Protein AF-C6Q314-F1 (afdb_monomer_lite)

Sequence (162 aa):
MQYMKLKMVIKFLKGYRPTESNVVYSISPSGKNMIVYDDKVQGIILMDINGNKQDISNMQYTASDGTVITKNAQLSAQPNYVWCSSPRFIDENNVAYISQLPWLGKTTKYVWIETIANKNQMLVQNVPESEDIKFDKLTDKGLTVISGGKTLFLTSDGNVSE

Secondary structure (DSSP, 8-state):
-HHHHHHHHHHHHHH----S---EEEE-TTSSEEEEEETTTTEEEEEETT--EEE----EEE-TTS-EEEHHHHHHH-TT--SSEEEEESSSSEEEEEE-TT-TT---BEEEEEETTTTEEEEPSSSPPBS--EEEEEETTEEEEEETTEEEEE-TTS-EE-

Foldseek 3Di:
DVVLLVVVVVVVCVVDVPPDDDWQKEAAPVNQKMWTADPQLRWIWIAGSVGDIDTLADQWDQDPVRDIDGSVNLCVVPVPAPQWDRWYDQHNFKIKTKGPPPDPPDLKIFIKMAGRPPRDIDTQPPADIANDWDWDDQDPQTTWIQGPNDTWHAHNVRDIDD

Structure (mmCIF, N/CA/C/O backbone):
data_AF-C6Q314-F1
#
_entry.id   AF-C6Q314-F1
#
loop_
_atom_site.group_PDB
_atom_site.id
_atom_site.type_symbol
_atom_site.label_atom_id
_atom_site.label_alt_id
_atom_site.label_comp_id
_atom_site.label_asym_id
_atom_site.label_entity_id
_atom_site.label_seq_id
_atom_site.pdbx_PDB_ins_code
_atom_site.Cartn_x
_atom_site.Cartn_y
_atom_site.Cartn_z
_atom_site.occupancy
_atom_site.B_iso_or_equiv
_atom_site.auth_seq_id
_atom_site.auth_comp_id
_atom_site.auth_asym_id
_atom_site.auth_atom_id
_atom_site.pdbx_PDB_model_num
ATOM 1 N N . MET A 1 1 ? -12.463 -5.916 23.583 1.00 47.75 1 MET A N 1
ATOM 2 C CA . MET A 1 1 ? -11.680 -5.705 22.339 1.00 47.75 1 MET A CA 1
ATOM 3 C C . MET A 1 1 ? -10.178 -5.976 22.486 1.00 47.75 1 MET A C 1
ATOM 5 O O . MET A 1 1 ? -9.641 -6.695 21.655 1.00 47.75 1 MET A O 1
ATOM 9 N N . GLN A 1 2 ? -9.492 -5.492 23.531 1.00 39.41 2 GLN A N 1
ATOM 10 C CA . GLN A 1 2 ? -8.038 -5.695 23.722 1.00 39.41 2 GLN A CA 1
ATOM 11 C C . GLN A 1 2 ? -7.603 -7.177 23.803 1.00 39.41 2 GLN A C 1
ATOM 13 O O . GLN A 1 2 ? -6.572 -7.559 23.258 1.00 39.41 2 GLN A O 1
ATOM 18 N N . TYR A 1 3 ? -8.439 -8.036 24.396 1.00 36.59 3 TYR A N 1
ATOM 19 C CA . TYR A 1 3 ? -8.176 -9.474 24.544 1.00 36.59 3 TYR A CA 1
ATOM 20 C C . TYR A 1 3 ? -8.149 -10.256 23.212 1.00 36.59 3 TYR A C 1
ATOM 22 O O . TYR A 1 3 ? -7.360 -11.187 23.059 1.00 36.59 3 TYR A O 1
ATOM 30 N N . MET A 1 4 ? -8.968 -9.870 22.222 1.00 47.16 4 MET A N 1
ATOM 31 C CA . MET A 1 4 ? -8.971 -10.525 20.903 1.00 47.16 4 MET A CA 1
ATOM 32 C C . MET A 1 4 ? -7.752 -10.132 20.060 1.00 47.16 4 MET A C 1
ATOM 34 O O . MET A 1 4 ? -7.143 -11.011 19.453 1.00 47.16 4 MET A O 1
ATOM 38 N N . LYS A 1 5 ? -7.333 -8.854 20.104 1.00 50.41 5 LYS A N 1
ATOM 39 C CA . LYS A 1 5 ? -6.087 -8.382 19.465 1.00 50.41 5 LYS A CA 1
ATOM 40 C C . LYS A 1 5 ? -4.875 -9.178 19.964 1.00 50.41 5 LYS A C 1
ATOM 42 O O . LYS A 1 5 ? -4.078 -9.658 19.165 1.00 50.41 5 LYS A O 1
ATOM 47 N N . LEU A 1 6 ? -4.786 -9.400 21.279 1.00 44.31 6 LEU A N 1
ATOM 48 C CA . LEU A 1 6 ? -3.685 -10.145 21.892 1.00 44.31 6 LEU A CA 1
ATOM 49 C C . LEU A 1 6 ? -3.694 -11.640 21.517 1.00 44.31 6 LEU A C 1
ATOM 51 O O . LEU A 1 6 ? -2.649 -12.191 21.185 1.00 44.31 6 LEU A O 1
ATOM 55 N N . LYS A 1 7 ? -4.862 -12.305 21.502 1.00 54.03 7 LYS A N 1
ATOM 56 C CA . LYS A 1 7 ? -4.966 -13.716 21.073 1.00 54.03 7 LYS A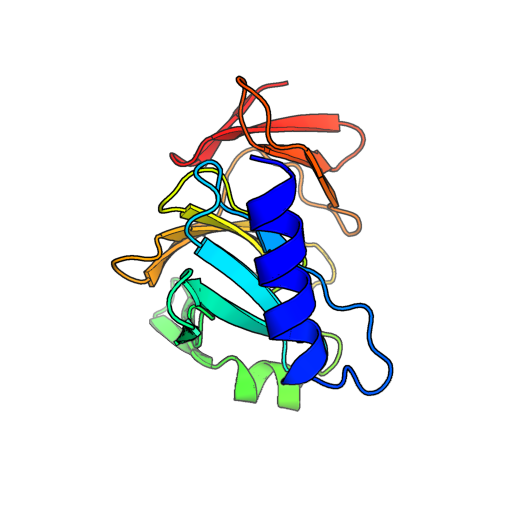 CA 1
ATOM 57 C C . LYS A 1 7 ? -4.587 -13.925 19.605 1.00 54.03 7 LYS A C 1
ATOM 59 O O . LYS A 1 7 ? -3.951 -14.932 19.301 1.00 54.03 7 LYS A O 1
ATOM 64 N N . MET A 1 8 ? -4.954 -12.998 18.721 1.00 55.44 8 MET A N 1
ATOM 65 C CA . MET A 1 8 ? -4.605 -13.053 17.298 1.00 55.44 8 MET A CA 1
ATOM 66 C C . MET A 1 8 ? -3.088 -12.954 17.096 1.00 55.44 8 MET A C 1
ATOM 68 O O . MET A 1 8 ? -2.498 -13.835 16.472 1.00 55.44 8 MET A O 1
ATOM 72 N N . VAL A 1 9 ? -2.448 -11.957 17.717 1.00 55.22 9 VAL A N 1
ATOM 73 C CA . VAL A 1 9 ? -0.986 -11.779 17.677 1.00 55.22 9 VAL A CA 1
ATOM 74 C C . VAL A 1 9 ? -0.263 -12.992 18.278 1.00 55.22 9 VAL A C 1
ATOM 76 O O . VAL A 1 9 ? 0.698 -13.486 17.698 1.00 55.22 9 VAL A O 1
ATOM 79 N N . ILE A 1 10 ? -0.754 -13.553 19.390 1.00 56.56 10 ILE A N 1
ATOM 80 C CA . ILE A 1 10 ? -0.161 -14.751 20.012 1.00 56.56 10 ILE A CA 1
ATOM 81 C C . ILE A 1 10 ? -0.333 -16.005 19.136 1.00 56.56 10 ILE A C 1
ATOM 83 O O . ILE A 1 10 ? 0.599 -16.802 19.034 1.00 56.56 10 ILE A O 1
ATOM 87 N N . LYS A 1 11 ? -1.495 -16.213 18.497 1.00 55.97 11 LYS A N 1
ATOM 88 C CA . LYS A 1 11 ? -1.709 -17.338 17.562 1.00 55.97 11 LYS A CA 1
ATOM 89 C C . LYS A 1 11 ? -0.782 -17.213 16.345 1.00 55.97 11 LYS A C 1
ATOM 91 O O . LYS A 1 11 ? -0.251 -18.222 15.888 1.00 55.97 11 LYS A O 1
ATOM 96 N N . PHE A 1 12 ? -0.537 -15.986 15.886 1.00 57.16 12 PHE A N 1
ATOM 97 C CA . PHE A 1 12 ? 0.380 -15.671 14.794 1.00 57.16 12 PHE A CA 1
ATOM 98 C C . PHE A 1 12 ? 1.851 -15.941 15.157 1.00 57.16 12 PHE A C 1
ATOM 100 O O . PHE A 1 12 ? 2.508 -16.713 14.463 1.00 57.16 12 PHE A O 1
ATOM 107 N N . LEU A 1 13 ? 2.343 -15.424 16.289 1.00 54.12 13 LEU A N 1
ATOM 108 C CA . LEU A 1 13 ? 3.726 -15.643 16.753 1.00 54.12 13 LEU A CA 1
ATOM 109 C C . LEU A 1 13 ? 4.050 -17.121 17.043 1.00 54.12 13 LEU A C 1
ATOM 111 O O . LEU A 1 13 ? 5.209 -17.523 17.015 1.00 54.12 13 LEU A O 1
ATOM 115 N N . LYS A 1 14 ? 3.036 -17.954 17.316 1.00 55.19 14 LYS A N 1
ATOM 116 C CA . LYS A 1 14 ? 3.221 -19.401 17.521 1.00 55.19 14 LYS A CA 1
ATOM 117 C C . LYS A 1 14 ? 3.449 -20.183 16.222 1.00 55.19 14 LYS A C 1
ATOM 119 O O . LYS A 1 14 ? 4.088 -21.229 16.274 1.00 55.19 14 LYS A O 1
ATOM 124 N N . GLY A 1 15 ? 2.924 -19.710 15.087 1.00 46.31 15 GLY A N 1
ATOM 125 C CA . GLY A 1 15 ? 3.051 -20.374 13.779 1.00 46.31 15 GLY A CA 1
ATOM 126 C C . GLY A 1 15 ? 4.042 -19.703 12.825 1.00 46.31 15 GLY A C 1
ATOM 127 O O . GLY A 1 15 ? 4.549 -20.349 11.913 1.00 46.31 15 GLY A O 1
ATOM 128 N N . TYR A 1 16 ? 4.331 -18.423 13.043 1.00 42.78 16 TYR A N 1
ATOM 129 C CA . TYR A 1 16 ? 5.310 -17.643 12.304 1.00 42.78 16 TYR A CA 1
ATOM 130 C C . TYR A 1 16 ? 6.460 -17.340 13.259 1.00 42.78 16 TYR A C 1
ATOM 132 O O . TYR A 1 16 ? 6.310 -16.512 14.151 1.00 42.78 16 TYR A O 1
ATOM 140 N N . ARG A 1 17 ? 7.587 -18.048 13.123 1.00 42.38 17 ARG A N 1
ATOM 141 C CA . ARG A 1 17 ? 8.842 -17.644 13.767 1.00 42.38 17 ARG A CA 1
ATOM 142 C C . ARG A 1 17 ? 9.434 -16.559 12.873 1.00 42.38 17 ARG A C 1
ATOM 144 O O . ARG A 1 17 ? 9.931 -16.922 11.808 1.00 42.38 17 ARG A O 1
ATOM 151 N N . PRO A 1 18 ? 9.368 -15.265 13.228 1.00 42.56 18 PRO A N 1
ATOM 152 C CA . PRO A 1 18 ? 10.043 -14.252 12.441 1.00 42.56 18 PRO A CA 1
ATOM 153 C C . PRO A 1 18 ? 11.533 -14.521 12.615 1.00 42.56 18 PRO A C 1
ATOM 155 O O . PRO A 1 18 ? 12.102 -14.285 13.679 1.00 42.56 18 PRO A O 1
ATOM 158 N N . THR A 1 19 ? 12.159 -15.105 11.602 1.00 39.09 19 THR A N 1
ATOM 159 C CA . THR A 1 19 ? 13.614 -15.148 11.518 1.00 39.09 19 THR A CA 1
ATOM 160 C C . THR A 1 19 ? 14.064 -13.728 11.193 1.00 39.09 19 THR A C 1
ATOM 162 O O . THR A 1 19 ? 14.133 -13.350 10.025 1.00 39.09 19 THR A O 1
ATOM 165 N N . GLU A 1 20 ? 14.265 -12.942 12.248 1.00 39.31 20 GLU A N 1
ATOM 166 C CA . GLU A 1 20 ? 15.023 -11.688 12.255 1.00 39.31 20 GLU A CA 1
ATOM 167 C C . GLU A 1 20 ? 14.585 -10.604 11.251 1.00 39.31 20 GLU A C 1
ATOM 169 O O . GLU A 1 20 ? 15.428 -9.973 10.618 1.00 39.31 20 GLU A O 1
ATOM 174 N N . SER A 1 21 ? 13.282 -10.332 11.104 1.00 45.28 21 SER A N 1
ATOM 175 C CA . SER A 1 21 ? 12.837 -9.108 10.417 1.00 45.28 21 SER A CA 1
ATOM 176 C C . SER A 1 21 ? 11.720 -8.370 11.154 1.00 45.28 21 SER A C 1
ATOM 178 O O . SER A 1 21 ? 10.929 -8.953 11.903 1.00 45.28 21 SER A O 1
ATOM 180 N N . ASN A 1 22 ? 11.702 -7.047 10.968 1.00 55.56 22 ASN A N 1
ATOM 181 C CA . ASN A 1 22 ? 10.689 -6.126 11.471 1.00 55.56 22 ASN A CA 1
ATOM 182 C C . ASN A 1 22 ? 9.355 -6.412 10.767 1.00 55.56 22 ASN A C 1
ATOM 184 O O . ASN A 1 22 ? 9.017 -5.760 9.782 1.00 55.56 22 ASN A O 1
ATOM 188 N N . VAL A 1 23 ? 8.597 -7.401 11.249 1.00 60.78 23 VAL A N 1
ATOM 189 C CA . VAL A 1 23 ? 7.277 -7.721 10.690 1.00 60.78 23 VAL A CA 1
ATOM 190 C C . VAL A 1 23 ? 6.359 -6.512 10.859 1.00 60.78 23 VAL A C 1
ATOM 192 O O . VAL A 1 23 ? 5.908 -6.197 11.963 1.00 60.78 23 VAL A O 1
ATOM 195 N N . VAL A 1 24 ? 6.065 -5.836 9.749 1.00 78.19 24 VAL A N 1
ATOM 196 C CA . VAL A 1 24 ? 5.074 -4.762 9.712 1.00 78.19 24 VAL A CA 1
ATOM 197 C C . VAL A 1 24 ? 3.697 -5.406 9.600 1.00 78.19 24 VAL A C 1
ATOM 199 O O . VAL A 1 24 ? 3.428 -6.178 8.683 1.00 78.19 24 VAL A O 1
ATOM 202 N N . TYR A 1 25 ? 2.807 -5.095 10.538 1.00 85.94 25 TYR A N 1
ATOM 203 C CA . TYR A 1 25 ? 1.429 -5.577 10.512 1.00 85.94 25 TYR A CA 1
ATOM 204 C C . TYR A 1 25 ? 0.438 -4.425 10.649 1.00 85.94 25 TYR A C 1
ATOM 206 O O . TYR A 1 25 ? 0.778 -3.345 11.139 1.00 85.94 25 TYR A O 1
ATOM 214 N N . SER A 1 26 ? -0.795 -4.658 10.213 1.00 91.44 26 SER A N 1
ATOM 215 C CA . SER A 1 26 ? -1.924 -3.742 10.381 1.00 91.44 26 SER A CA 1
ATOM 216 C C . SER A 1 26 ? -3.176 -4.550 10.702 1.00 91.44 26 SER A C 1
ATOM 218 O O . SER A 1 26 ? -3.361 -5.632 10.159 1.00 91.44 26 SER A O 1
ATOM 220 N N . ILE A 1 27 ? -4.024 -4.059 11.603 1.00 91.88 27 ILE A N 1
ATOM 221 C CA . ILE A 1 27 ? -5.279 -4.718 11.979 1.00 91.88 27 ILE A CA 1
ATOM 222 C C . ILE A 1 27 ? -6.424 -3.864 11.441 1.00 91.88 27 ILE A C 1
ATOM 224 O O . ILE A 1 27 ? -6.426 -2.653 11.657 1.00 91.88 27 ILE A O 1
ATOM 228 N N . SER A 1 28 ? -7.378 -4.499 10.762 1.00 95.62 28 SER A N 1
ATOM 229 C CA . SER A 1 28 ? -8.601 -3.852 10.263 1.00 95.62 28 SER A CA 1
ATOM 230 C C . SER A 1 28 ? -9.364 -3.145 11.393 1.00 95.62 28 SER A C 1
ATOM 232 O O . SER A 1 28 ? -9.263 -3.577 12.549 1.00 95.62 28 SER A O 1
ATOM 234 N N . PRO A 1 29 ? -10.151 -2.095 11.104 1.00 94.56 29 PRO A N 1
ATOM 235 C CA . PRO A 1 29 ? -10.903 -1.367 12.132 1.00 94.56 29 PRO A CA 1
ATOM 236 C C . PRO A 1 29 ? -11.759 -2.274 13.037 1.00 94.56 29 PRO A C 1
ATOM 238 O O . PRO A 1 29 ? -11.750 -2.130 14.261 1.00 94.56 29 PRO A O 1
ATOM 241 N N . SER A 1 30 ? -12.423 -3.274 12.457 1.00 94.31 30 SER A N 1
ATOM 242 C CA . SER A 1 30 ? -13.253 -4.263 13.151 1.00 94.31 30 SER A CA 1
ATOM 243 C C . SER A 1 30 ? -12.449 -5.299 13.938 1.00 94.31 30 SER A C 1
ATOM 245 O O . SER A 1 30 ? -12.997 -6.019 14.776 1.00 94.31 30 SER A O 1
ATOM 247 N N . GLY A 1 31 ? -11.147 -5.406 13.670 1.00 90.62 31 GLY A N 1
ATOM 248 C CA . GLY A 1 31 ? -10.273 -6.429 14.227 1.00 90.62 31 GLY A CA 1
ATOM 249 C C . GLY A 1 31 ? -10.513 -7.829 13.667 1.00 90.62 31 GLY A C 1
ATOM 250 O O . GLY A 1 31 ? -10.035 -8.792 14.267 1.00 90.62 31 GLY A O 1
ATOM 251 N N . LYS A 1 32 ? -11.259 -7.967 12.562 1.00 92.75 32 LYS A N 1
ATOM 252 C CA . LYS A 1 32 ? -11.553 -9.271 11.943 1.00 92.75 32 LYS A CA 1
ATOM 253 C C . LYS A 1 32 ? -10.452 -9.760 11.009 1.00 92.75 32 LYS A C 1
ATOM 255 O O . LYS A 1 32 ? -10.273 -10.964 10.858 1.00 92.75 32 LYS A O 1
ATOM 260 N N . ASN A 1 33 ? -9.719 -8.823 10.424 1.00 94.56 33 ASN A N 1
ATOM 261 C CA . ASN A 1 33 ? -8.624 -9.082 9.507 1.00 94.56 33 ASN A CA 1
ATOM 262 C C . ASN A 1 33 ? -7.321 -8.435 9.984 1.00 94.56 33 ASN A C 1
ATOM 264 O O . ASN A 1 33 ? -7.331 -7.380 10.630 1.00 94.56 33 ASN A O 1
ATOM 268 N N . MET A 1 34 ? -6.206 -9.049 9.608 1.00 94.31 34 MET A N 1
ATOM 269 C CA . MET A 1 34 ? -4.850 -8.560 9.813 1.00 94.31 34 MET A CA 1
ATOM 270 C C . MET A 1 34 ? -4.064 -8.659 8.509 1.00 94.31 34 MET A C 1
ATOM 272 O O . MET A 1 34 ? -4.169 -9.645 7.786 1.00 94.31 34 MET A O 1
ATOM 276 N N . ILE A 1 35 ? -3.247 -7.648 8.246 1.00 94.19 35 ILE A N 1
ATOM 277 C CA . ILE A 1 35 ? -2.224 -7.660 7.210 1.00 94.19 35 ILE A CA 1
ATOM 278 C C . ILE A 1 35 ? -0.894 -7.998 7.857 1.00 94.19 35 ILE A C 1
ATOM 280 O O . ILE A 1 35 ? -0.546 -7.438 8.899 1.00 94.19 35 ILE A O 1
ATOM 284 N N . VAL A 1 36 ? -0.146 -8.869 7.196 1.00 91.62 36 VAL A N 1
ATOM 285 C CA . VAL A 1 36 ? 1.238 -9.199 7.507 1.00 91.62 36 VAL A CA 1
ATOM 286 C C . VAL A 1 36 ? 2.076 -8.875 6.283 1.00 91.62 36 VAL A C 1
ATOM 288 O O . VAL A 1 36 ? 1.783 -9.355 5.188 1.00 91.62 36 VAL A O 1
ATOM 291 N N . TYR A 1 37 ? 3.108 -8.065 6.481 1.00 91.94 37 TYR A N 1
ATOM 292 C CA . TYR A 1 37 ? 4.069 -7.711 5.450 1.00 91.94 37 TYR A CA 1
ATOM 293 C C . TYR A 1 37 ? 5.367 -8.499 5.627 1.00 91.94 37 TYR A C 1
ATOM 295 O O . TYR A 1 37 ? 5.942 -8.512 6.719 1.00 91.94 37 TYR A O 1
ATOM 303 N N . ASP A 1 38 ? 5.818 -9.126 4.545 1.00 88.62 38 ASP A N 1
ATOM 304 C CA . ASP A 1 38 ? 7.151 -9.717 4.430 1.00 88.62 38 ASP A CA 1
ATOM 305 C C . ASP A 1 38 ? 8.024 -8.780 3.592 1.00 88.62 38 ASP A C 1
ATOM 307 O O . ASP A 1 38 ? 7.784 -8.585 2.397 1.00 88.62 38 ASP A O 1
ATOM 311 N N . ASP A 1 39 ? 9.022 -8.181 4.236 1.00 88.38 39 ASP A N 1
ATOM 312 C CA . ASP A 1 39 ? 9.934 -7.213 3.641 1.00 88.38 39 ASP A CA 1
ATOM 313 C C . ASP A 1 39 ? 10.914 -7.838 2.646 1.00 88.38 39 ASP A C 1
ATOM 315 O O . ASP A 1 39 ? 11.295 -7.177 1.680 1.00 88.38 39 ASP A O 1
ATOM 319 N N . LYS A 1 40 ? 11.267 -9.117 2.818 1.00 86.56 40 LYS A N 1
ATOM 320 C CA . LYS A 1 40 ? 12.218 -9.815 1.940 1.00 86.56 40 LYS A CA 1
ATOM 321 C C . LYS A 1 40 ? 11.650 -10.031 0.547 1.00 86.56 40 LYS A C 1
ATOM 323 O O . LYS A 1 40 ? 12.374 -9.925 -0.438 1.00 86.56 40 LYS A O 1
ATOM 328 N N . VAL A 1 41 ? 10.360 -10.350 0.465 1.00 90.31 41 VAL A N 1
ATOM 329 C CA . VAL A 1 41 ? 9.669 -10.615 -0.810 1.00 90.31 41 VAL A CA 1
ATOM 330 C C . VAL A 1 41 ? 8.702 -9.504 -1.210 1.00 90.31 41 VAL A C 1
ATOM 332 O O . VAL A 1 41 ? 8.017 -9.629 -2.230 1.00 90.31 41 VAL A O 1
ATOM 335 N N . GLN A 1 42 ? 8.622 -8.444 -0.399 1.00 94.44 42 GLN A N 1
ATOM 336 C CA . GLN A 1 42 ? 7.654 -7.353 -0.516 1.00 94.44 42 GLN A CA 1
ATOM 337 C C . GLN A 1 42 ? 6.255 -7.916 -0.792 1.00 94.44 42 GLN A C 1
ATOM 339 O O . GLN A 1 42 ? 5.684 -7.765 -1.876 1.00 94.44 42 GLN A O 1
ATOM 344 N N . GLY A 1 43 ? 5.781 -8.730 0.151 1.00 94.12 43 GLY A N 1
ATOM 345 C CA . GLY A 1 43 ? 4.524 -9.468 0.062 1.00 94.12 43 GLY A CA 1
ATOM 346 C C . GLY A 1 43 ? 3.532 -9.014 1.123 1.00 94.12 43 GLY A C 1
ATOM 347 O O . GLY A 1 43 ? 3.924 -8.722 2.251 1.00 94.12 43 GLY A O 1
ATOM 348 N N . ILE A 1 44 ? 2.250 -8.976 0.763 1.00 94.94 44 ILE A N 1
ATOM 349 C CA . ILE A 1 44 ? 1.148 -8.577 1.638 1.00 94.94 44 ILE A CA 1
ATOM 350 C C . ILE A 1 44 ? 0.194 -9.763 1.792 1.00 94.94 44 ILE A C 1
ATOM 352 O O . ILE A 1 44 ? -0.505 -10.150 0.856 1.00 94.94 44 ILE A O 1
ATOM 356 N N . ILE A 1 45 ? 0.148 -10.335 2.993 1.00 94.88 45 ILE A N 1
ATOM 357 C CA . ILE A 1 45 ? -0.760 -11.434 3.324 1.00 94.88 45 ILE A CA 1
ATOM 358 C C . ILE A 1 45 ? -1.891 -10.911 4.201 1.00 94.88 45 ILE A C 1
ATOM 360 O O . ILE A 1 45 ? -1.654 -10.396 5.295 1.00 94.88 45 ILE A O 1
ATOM 364 N N . LEU A 1 46 ? -3.124 -11.094 3.738 1.00 95.31 46 LEU A N 1
ATOM 365 C CA . LEU A 1 46 ? -4.337 -10.902 4.517 1.00 95.31 46 LEU A CA 1
ATOM 366 C C . LEU A 1 46 ? -4.656 -12.182 5.291 1.00 95.31 46 LEU A C 1
ATOM 368 O O . LEU A 1 46 ? -4.595 -13.286 4.745 1.00 95.31 46 LEU A O 1
ATOM 372 N N . MET A 1 47 ? -5.024 -12.034 6.557 1.00 93.19 47 MET A N 1
ATOM 373 C CA . MET A 1 47 ? -5.441 -13.129 7.421 1.00 93.19 47 MET A CA 1
ATOM 374 C C . MET A 1 47 ? -6.705 -12.767 8.193 1.00 93.19 47 MET A C 1
ATOM 376 O O . MET A 1 47 ? -6.789 -11.667 8.737 1.00 93.19 47 MET A O 1
ATOM 380 N N . ASP A 1 48 ? -7.646 -13.703 8.301 1.00 91.62 48 ASP A N 1
ATOM 381 C CA . ASP A 1 48 ? -8.853 -13.541 9.118 1.00 91.62 48 ASP A CA 1
ATOM 382 C C . ASP A 1 48 ? -8.713 -14.154 10.531 1.00 91.62 48 ASP A C 1
ATOM 384 O O . ASP A 1 48 ? -7.740 -14.841 10.862 1.00 91.62 48 ASP A O 1
ATOM 388 N N . ILE A 1 49 ? -9.723 -13.951 11.384 1.00 85.50 49 ILE A N 1
ATOM 389 C CA . ILE A 1 49 ? -9.777 -14.535 12.741 1.00 85.50 49 ILE A CA 1
ATOM 390 C C . ILE A 1 49 ? -9.757 -16.072 12.773 1.00 85.50 49 ILE A C 1
ATOM 392 O O . ILE A 1 49 ? -9.372 -16.665 13.788 1.00 85.50 49 ILE A O 1
ATOM 396 N N . ASN A 1 50 ? -10.168 -16.729 11.689 1.00 88.25 50 ASN A N 1
ATOM 397 C CA . ASN A 1 50 ? -10.190 -18.185 11.583 1.00 88.25 50 ASN A CA 1
ATOM 398 C C 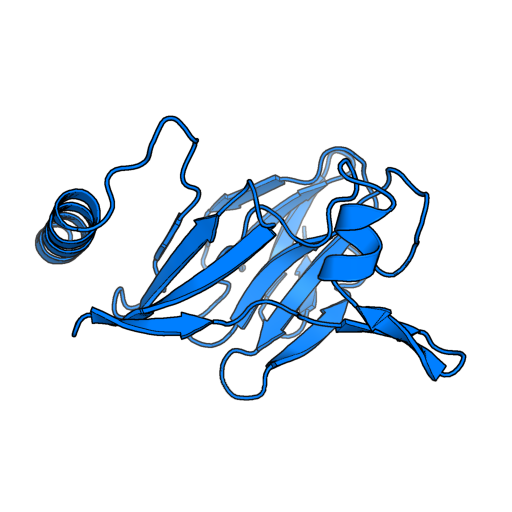. ASN A 1 50 ? -8.801 -18.732 11.215 1.00 88.25 50 ASN A C 1
ATOM 400 O O . ASN A 1 50 ? -8.493 -19.889 11.508 1.00 88.25 50 ASN A O 1
ATOM 404 N N . GLY A 1 51 ? -7.918 -17.874 10.700 1.00 82.19 51 GLY A N 1
ATOM 405 C CA . GLY A 1 51 ? -6.585 -18.216 10.220 1.00 82.19 51 GLY A CA 1
ATOM 406 C C . GLY A 1 51 ? -6.541 -18.506 8.721 1.00 82.19 51 GLY A C 1
ATOM 407 O O . GLY A 1 51 ? -5.516 -19.000 8.248 1.00 82.19 51 GLY A O 1
ATOM 408 N N . ASN A 1 52 ? -7.613 -18.204 7.982 1.00 90.69 52 ASN A N 1
ATOM 409 C CA . ASN A 1 52 ? -7.592 -18.224 6.524 1.00 90.69 52 ASN A CA 1
ATOM 410 C C . ASN A 1 52 ? -6.614 -17.159 6.033 1.00 90.69 52 ASN A C 1
ATOM 412 O O . ASN A 1 52 ? -6.528 -16.081 6.621 1.00 90.69 52 ASN A O 1
ATOM 416 N N . LYS A 1 53 ? -5.868 -17.472 4.972 1.00 91.81 53 LYS A N 1
ATOM 417 C CA . LYS A 1 53 ? -4.841 -16.595 4.404 1.00 91.81 53 LYS A CA 1
ATOM 418 C C . LYS A 1 53 ? -5.151 -16.308 2.945 1.00 91.81 53 LYS A C 1
ATOM 420 O O . LYS A 1 53 ? -5.527 -17.218 2.210 1.00 91.81 53 LYS A O 1
ATOM 425 N N . GLN A 1 54 ? -4.911 -15.075 2.527 1.00 94.69 54 GLN A N 1
ATOM 426 C CA . GLN A 1 54 ? -5.011 -14.639 1.143 1.00 94.69 54 GLN A CA 1
ATOM 427 C C . GLN A 1 54 ? -3.807 -13.757 0.812 1.00 94.69 54 GLN A C 1
ATOM 429 O O . GLN A 1 54 ? -3.504 -12.819 1.545 1.00 94.69 54 GLN A O 1
ATOM 434 N N . ASP A 1 55 ? -3.130 -14.045 -0.298 1.00 94.19 55 ASP A N 1
ATOM 435 C CA . ASP A 1 55 ? -2.137 -13.127 -0.855 1.00 94.19 55 ASP A CA 1
ATOM 436 C C . ASP A 1 55 ? -2.856 -11.989 -1.593 1.00 94.19 55 ASP A C 1
ATOM 438 O O . ASP A 1 55 ? -3.572 -12.210 -2.585 1.00 94.19 55 ASP A O 1
ATOM 442 N N . ILE A 1 56 ? -2.678 -10.779 -1.067 1.00 95.75 56 ILE A N 1
ATOM 443 C CA . ILE A 1 56 ? -3.211 -9.521 -1.595 1.00 95.75 56 ILE A CA 1
ATOM 444 C C . ILE A 1 56 ? -2.068 -8.621 -2.078 1.00 95.75 56 ILE A C 1
ATOM 446 O O . ILE A 1 56 ? -2.139 -7.410 -1.984 1.00 95.75 56 ILE A O 1
ATOM 450 N N . SER A 1 57 ? -0.953 -9.202 -2.514 1.00 94.50 57 SER A N 1
ATOM 451 C CA . SER A 1 57 ? 0.108 -8.436 -3.155 1.00 94.50 57 SER A CA 1
ATOM 452 C C . SER A 1 57 ? -0.303 -8.073 -4.580 1.00 94.50 57 SER A C 1
ATOM 454 O O . SER A 1 57 ? -0.779 -8.930 -5.336 1.00 94.50 57 SER A O 1
ATOM 456 N N . ASN A 1 58 ? 0.018 -6.853 -5.009 1.00 95.38 58 ASN A N 1
ATOM 457 C CA . ASN A 1 58 ? 0.062 -6.543 -6.430 1.00 95.38 58 ASN A CA 1
ATOM 458 C C . ASN A 1 58 ? 1.200 -7.338 -7.105 1.00 95.38 58 ASN A C 1
ATOM 460 O O . ASN A 1 58 ? 2.372 -7.131 -6.792 1.00 95.38 58 ASN A O 1
ATOM 464 N N . MET A 1 59 ? 0.879 -8.248 -8.028 1.00 96.25 59 MET A N 1
ATOM 465 C CA . MET A 1 59 ? 1.874 -9.130 -8.663 1.00 96.25 59 MET A CA 1
ATOM 466 C C . MET A 1 59 ? 2.443 -8.574 -9.973 1.00 96.25 59 MET A C 1
ATOM 468 O O . MET A 1 59 ? 3.518 -9.004 -10.404 1.00 96.25 59 MET A O 1
ATOM 472 N N . GLN A 1 60 ? 1.754 -7.618 -10.598 1.00 96.50 60 GLN A N 1
ATOM 473 C CA . GLN A 1 60 ? 2.188 -6.994 -11.844 1.00 96.50 60 GLN A CA 1
ATOM 474 C C . GLN A 1 60 ? 1.646 -5.573 -11.982 1.00 96.50 60 GLN A C 1
ATOM 476 O O . GLN A 1 60 ? 0.532 -5.270 -11.575 1.00 96.50 60 GLN A O 1
ATOM 481 N N . TYR A 1 61 ? 2.412 -4.715 -12.634 1.00 95.94 61 TYR A N 1
ATOM 482 C CA . TYR A 1 61 ? 1.977 -3.389 -13.038 1.00 95.94 61 TYR A CA 1
ATOM 483 C C . TYR A 1 61 ? 1.880 -3.341 -14.563 1.00 95.94 61 TYR A C 1
ATOM 485 O O . TYR A 1 61 ? 2.787 -3.805 -15.251 1.00 95.94 61 TYR A O 1
ATOM 493 N N . THR A 1 62 ? 0.778 -2.802 -15.083 1.00 94.75 62 THR A N 1
ATOM 494 C CA . THR A 1 62 ? 0.622 -2.533 -16.519 1.00 94.75 62 THR A CA 1
ATOM 495 C C . THR A 1 62 ? 0.768 -1.035 -16.723 1.00 94.75 62 THR A C 1
ATOM 497 O O . THR A 1 62 ? -0.050 -0.265 -16.221 1.00 94.75 62 THR A O 1
ATOM 500 N N . ALA A 1 63 ? 1.832 -0.627 -17.408 1.00 91.94 63 ALA A N 1
ATOM 501 C CA . ALA A 1 63 ? 2.074 0.766 -17.739 1.00 91.94 63 ALA A CA 1
ATOM 502 C C . ALA A 1 63 ? 1.040 1.283 -18.749 1.00 91.94 63 ALA A C 1
ATOM 504 O O . ALA A 1 63 ? 0.336 0.514 -19.405 1.00 91.94 63 ALA A O 1
ATOM 505 N N . SER A 1 64 ? 0.955 2.605 -18.890 1.00 90.38 64 SER A N 1
ATOM 506 C CA . SER A 1 64 ? 0.003 3.256 -19.798 1.00 90.38 64 SER A CA 1
ATOM 507 C C . SER A 1 64 ? 0.213 2.896 -21.273 1.00 90.38 64 SER A C 1
ATOM 509 O O . SER A 1 64 ? -0.731 2.976 -22.052 1.00 90.38 64 SER A O 1
ATOM 511 N N . ASP A 1 65 ? 1.421 2.475 -21.653 1.00 93.00 65 ASP A N 1
ATOM 512 C CA . ASP A 1 65 ? 1.758 1.982 -22.994 1.00 93.00 65 ASP A CA 1
ATOM 513 C C . ASP A 1 65 ? 1.446 0.485 -23.201 1.00 93.00 65 ASP A C 1
ATOM 515 O O . ASP A 1 65 ? 1.707 -0.062 -24.271 1.00 93.00 65 ASP A O 1
ATOM 519 N N . GLY A 1 66 ? 0.877 -0.185 -22.192 1.00 95.38 66 GLY A N 1
ATOM 520 C CA . GLY A 1 66 ? 0.553 -1.611 -22.214 1.00 95.38 66 GLY A CA 1
ATOM 521 C C . GLY A 1 66 ? 1.693 -2.531 -21.770 1.00 95.38 66 GLY A C 1
ATOM 522 O O . GLY A 1 66 ? 1.488 -3.743 -21.683 1.00 95.38 66 GLY A O 1
ATOM 523 N N . THR A 1 67 ? 2.875 -1.997 -21.448 1.00 95.44 67 THR A N 1
ATOM 524 C CA . THR A 1 67 ? 3.994 -2.798 -20.939 1.00 95.44 67 THR A CA 1
ATOM 525 C C . THR A 1 67 ? 3.633 -3.424 -19.595 1.00 95.44 67 THR A C 1
ATOM 527 O O . THR A 1 67 ? 3.296 -2.724 -18.640 1.00 95.44 67 THR A O 1
ATOM 530 N N . VAL A 1 68 ? 3.751 -4.750 -19.493 1.00 96.81 68 VAL A N 1
ATOM 531 C CA . VAL A 1 68 ? 3.529 -5.490 -18.245 1.00 96.81 68 VAL A CA 1
ATOM 532 C C . VAL A 1 68 ? 4.861 -5.740 -17.547 1.00 96.81 68 VAL A C 1
ATOM 534 O O . VAL A 1 68 ? 5.746 -6.405 -18.082 1.00 96.81 68 VAL A O 1
ATOM 537 N N . ILE A 1 69 ? 4.983 -5.247 -16.319 1.00 96.50 69 ILE A N 1
ATOM 538 C CA . ILE A 1 69 ? 6.133 -5.463 -15.441 1.00 96.50 69 ILE A CA 1
ATOM 539 C C . ILE A 1 69 ? 5.685 -6.366 -14.297 1.00 96.50 69 ILE A C 1
ATOM 541 O O . ILE A 1 69 ? 4.751 -6.035 -13.569 1.00 96.50 69 ILE A O 1
ATOM 545 N N . THR A 1 70 ? 6.347 -7.507 -14.114 1.00 97.62 70 THR A N 1
ATOM 546 C CA . THR A 1 70 ? 6.050 -8.401 -12.985 1.00 97.62 70 THR A CA 1
ATOM 547 C C . THR A 1 70 ? 6.895 -8.036 -11.769 1.00 97.62 70 THR A C 1
ATOM 549 O O . THR A 1 70 ? 8.071 -7.684 -11.906 1.00 97.62 70 THR A O 1
ATOM 552 N N . LYS A 1 71 ? 6.319 -8.182 -10.569 1.00 96.94 71 LYS A N 1
ATOM 553 C CA . LYS A 1 71 ? 7.014 -7.932 -9.298 1.00 96.94 71 LYS A CA 1
ATOM 554 C C . LYS A 1 71 ? 8.338 -8.686 -9.223 1.00 96.94 71 LYS A C 1
ATOM 556 O O . LYS A 1 71 ? 9.380 -8.103 -8.943 1.00 96.94 71 LYS A O 1
ATOM 561 N N . ASN A 1 72 ? 8.296 -9.987 -9.505 1.00 96.44 72 ASN A N 1
ATOM 562 C CA . ASN A 1 72 ? 9.460 -10.857 -9.360 1.00 96.44 72 ASN A CA 1
ATOM 563 C C . ASN A 1 72 ? 10.581 -10.475 -10.330 1.00 96.44 72 ASN A C 1
ATOM 565 O O . ASN A 1 72 ? 11.741 -10.466 -9.925 1.00 96.44 72 ASN A O 1
ATOM 569 N N . ALA A 1 73 ? 10.256 -10.127 -11.581 1.00 96.38 73 ALA A N 1
ATOM 570 C CA . ALA A 1 73 ? 11.263 -9.678 -12.539 1.00 96.38 73 ALA A CA 1
ATOM 571 C C . ALA A 1 73 ? 11.904 -8.357 -12.090 1.00 96.38 73 ALA A C 1
ATOM 573 O O . ALA A 1 73 ? 13.129 -8.245 -12.088 1.00 96.38 73 ALA A O 1
ATOM 574 N N . GLN A 1 74 ? 11.091 -7.395 -11.641 1.00 96.69 74 GLN A N 1
ATOM 575 C CA . GLN A 1 74 ? 11.581 -6.096 -11.183 1.00 96.69 74 GLN A CA 1
ATOM 576 C C . GLN A 1 74 ? 12.474 -6.219 -9.945 1.00 96.69 74 GLN A C 1
ATOM 578 O O . GLN A 1 74 ? 13.559 -5.649 -9.926 1.00 96.69 74 GLN A O 1
ATOM 583 N N . LEU A 1 75 ? 12.057 -6.987 -8.937 1.00 95.50 75 LEU A N 1
ATOM 584 C CA . LEU A 1 75 ? 12.845 -7.186 -7.717 1.00 95.50 75 LEU A CA 1
ATOM 585 C C . LEU A 1 75 ? 14.107 -8.025 -7.964 1.00 95.50 75 LEU A C 1
ATOM 587 O O . LEU A 1 75 ? 15.115 -7.811 -7.300 1.00 95.50 75 LEU A O 1
ATOM 591 N N . SER A 1 76 ? 14.089 -8.937 -8.941 1.00 95.69 76 SER A N 1
ATOM 592 C CA . SER A 1 76 ? 15.299 -9.674 -9.340 1.00 95.69 76 SER A CA 1
ATOM 593 C C . SER A 1 76 ? 16.314 -8.762 -10.034 1.00 95.69 76 SER A C 1
ATOM 595 O O . SER A 1 76 ? 17.511 -8.872 -9.787 1.00 95.69 76 SER A O 1
ATOM 597 N N . ALA A 1 77 ? 15.843 -7.854 -10.896 1.00 95.38 77 ALA A N 1
ATOM 598 C CA . ALA A 1 77 ? 16.698 -6.921 -11.625 1.00 95.38 77 ALA A CA 1
ATOM 599 C C . ALA A 1 77 ? 17.173 -5.738 -10.763 1.00 95.38 77 ALA A C 1
ATOM 601 O O . ALA A 1 77 ? 18.271 -5.225 -10.967 1.00 95.38 77 ALA A O 1
ATOM 602 N N . GLN A 1 78 ? 16.343 -5.287 -9.821 1.00 95.44 78 GLN A N 1
ATOM 603 C CA . GLN A 1 78 ? 16.589 -4.140 -8.949 1.00 95.44 78 GLN A CA 1
ATOM 604 C C . GLN A 1 78 ? 16.168 -4.484 -7.508 1.00 95.44 78 GLN A C 1
ATOM 606 O O . GLN A 1 78 ? 15.084 -4.091 -7.076 1.00 95.44 78 GLN A O 1
ATOM 611 N N . PRO A 1 79 ? 17.013 -5.186 -6.729 1.00 93.31 79 PRO A N 1
ATOM 612 C CA . PRO A 1 79 ? 16.655 -5.659 -5.383 1.00 93.31 79 PRO A CA 1
ATOM 613 C C . PRO A 1 79 ? 16.293 -4.555 -4.383 1.00 93.31 79 PRO A C 1
ATOM 615 O O . PRO A 1 79 ? 15.544 -4.791 -3.441 1.00 93.31 79 PRO A O 1
ATOM 618 N N . ASN A 1 80 ? 16.797 -3.337 -4.603 1.00 93.56 80 ASN A N 1
ATOM 619 C CA . ASN A 1 80 ? 16.499 -2.170 -3.769 1.00 93.56 80 ASN A CA 1
ATOM 620 C C . ASN A 1 80 ? 15.204 -1.446 -4.180 1.00 93.56 80 ASN A C 1
ATOM 622 O O . ASN A 1 80 ? 14.835 -0.454 -3.552 1.00 93.56 80 ASN A O 1
ATOM 626 N N . TYR A 1 81 ? 14.538 -1.892 -5.249 1.00 96.62 81 TYR A N 1
ATOM 627 C CA . TYR A 1 81 ? 13.288 -1.301 -5.706 1.00 96.62 81 TYR A CA 1
ATOM 628 C C . TYR A 1 81 ? 12.171 -1.575 -4.698 1.00 96.62 81 TYR A C 1
ATOM 630 O O . TYR A 1 81 ? 11.971 -2.713 -4.282 1.00 96.62 81 TYR A O 1
ATOM 638 N N . VAL A 1 82 ? 11.408 -0.551 -4.331 1.00 97.25 82 VAL A N 1
ATOM 639 C CA . VAL A 1 82 ? 10.250 -0.667 -3.440 1.00 97.25 82 VAL A CA 1
ATOM 640 C C . VAL A 1 82 ? 9.004 -0.889 -4.289 1.00 97.25 82 VAL A C 1
ATOM 642 O O . VAL A 1 82 ? 8.343 0.054 -4.720 1.00 97.25 82 VAL A O 1
ATOM 645 N N . TRP A 1 83 ? 8.678 -2.155 -4.524 1.00 97.69 83 TRP A N 1
ATOM 646 C CA . TRP A 1 83 ? 7.432 -2.577 -5.152 1.00 97.69 83 TRP A CA 1
ATOM 647 C C . TRP A 1 83 ? 6.226 -2.298 -4.258 1.00 97.69 83 TRP A C 1
ATOM 649 O O . TRP A 1 83 ? 5.244 -1.704 -4.701 1.00 97.69 83 TRP A O 1
ATOM 659 N N . CYS A 1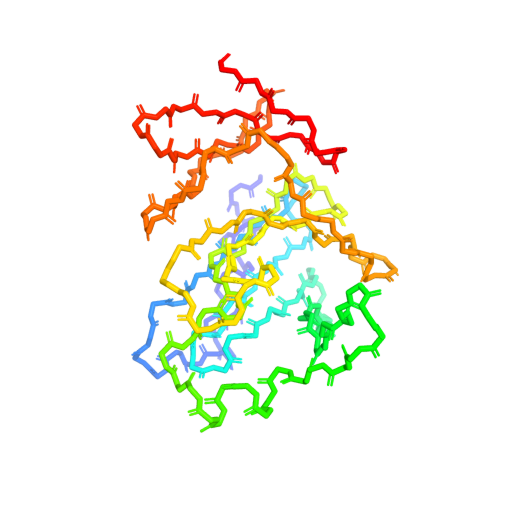 84 ? 6.315 -2.676 -2.987 1.00 96.38 84 CYS A N 1
ATOM 660 C CA . CYS A 1 84 ? 5.357 -2.280 -1.966 1.00 96.38 84 CYS A CA 1
ATOM 661 C C . CYS A 1 84 ? 6.022 -2.302 -0.594 1.00 96.38 84 CYS A C 1
ATOM 663 O O . CYS A 1 84 ? 6.852 -3.160 -0.314 1.00 96.38 84 CYS A O 1
ATOM 665 N N . SER A 1 85 ? 5.620 -1.393 0.284 1.00 96.06 85 SER A N 1
ATOM 666 C CA . SER A 1 85 ? 6.051 -1.378 1.679 1.00 96.06 85 SER A CA 1
ATOM 667 C C . SER A 1 85 ? 4.991 -0.756 2.576 1.00 96.06 85 SER A C 1
ATOM 669 O O . SER A 1 85 ? 4.091 -0.051 2.111 1.00 96.06 85 SER A O 1
ATOM 671 N N . SER A 1 86 ? 5.119 -1.019 3.876 1.00 95.56 86 SER A N 1
ATOM 672 C CA . SER A 1 86 ? 4.308 -0.406 4.932 1.00 95.56 86 SER A CA 1
ATOM 673 C C . SER A 1 86 ? 2.790 -0.511 4.724 1.00 95.56 86 SER A C 1
ATOM 675 O O . SER A 1 86 ? 2.101 0.492 4.892 1.00 95.56 86 SER A O 1
ATOM 677 N N . PRO A 1 87 ? 2.223 -1.682 4.380 1.00 97.31 87 PRO A N 1
ATOM 678 C CA . PRO A 1 87 ? 0.791 -1.773 4.145 1.00 97.31 87 PRO A CA 1
ATOM 679 C C . PRO A 1 87 ? -0.025 -1.474 5.417 1.00 97.31 87 PRO A C 1
ATOM 681 O O . PRO A 1 87 ? 0.318 -1.894 6.535 1.00 97.31 87 PRO A O 1
ATOM 684 N N . ARG A 1 88 ? -1.123 -0.734 5.246 1.00 97.44 88 ARG A N 1
ATOM 685 C CA . ARG A 1 88 ? -2.035 -0.297 6.313 1.00 97.44 88 ARG A CA 1
ATOM 686 C C . ARG A 1 88 ? -3.479 -0.345 5.838 1.00 97.44 88 ARG A C 1
ATOM 688 O O . ARG A 1 88 ? -3.777 0.118 4.745 1.00 97.44 88 ARG A O 1
ATOM 695 N N . PHE A 1 89 ? -4.381 -0.844 6.678 1.00 97.94 89 PHE A N 1
ATOM 696 C CA . PHE A 1 89 ? -5.811 -0.663 6.438 1.00 97.94 89 PHE A CA 1
ATOM 697 C C . PHE A 1 89 ? -6.176 0.826 6.458 1.00 97.94 89 PHE A C 1
ATOM 699 O O . PHE A 1 89 ? -5.755 1.554 7.360 1.00 97.94 89 PHE A O 1
ATOM 706 N N . ILE A 1 90 ? -6.980 1.247 5.482 1.00 97.56 90 ILE A N 1
ATOM 707 C CA . ILE A 1 90 ? -7.677 2.543 5.483 1.00 97.56 90 ILE A CA 1
ATOM 708 C C . ILE A 1 90 ? -9.128 2.346 5.943 1.00 97.56 90 ILE A C 1
ATOM 710 O O . ILE A 1 90 ? -9.681 3.182 6.647 1.00 97.56 90 ILE A O 1
ATOM 714 N N . ASP A 1 91 ? -9.725 1.206 5.592 1.00 97.69 91 ASP A N 1
ATOM 715 C CA . ASP A 1 91 ? -11.016 0.727 6.089 1.00 97.69 91 ASP A CA 1
ATOM 716 C C . ASP A 1 91 ? -11.024 -0.819 6.126 1.00 97.69 91 ASP A C 1
ATOM 718 O O . ASP A 1 91 ? -9.966 -1.442 6.194 1.00 97.69 91 ASP A O 1
ATOM 722 N N . GLU A 1 92 ? -12.192 -1.468 6.124 1.00 96.81 92 GLU A N 1
ATOM 723 C CA . GLU A 1 92 ? -12.292 -2.940 6.122 1.00 96.81 92 GLU A CA 1
ATOM 724 C C . GLU A 1 92 ? -11.856 -3.606 4.808 1.00 96.81 92 GLU A C 1
ATOM 726 O O . GLU A 1 92 ? -11.514 -4.788 4.805 1.00 96.81 92 GLU A O 1
ATOM 731 N N . ASN A 1 93 ? -11.900 -2.870 3.698 1.00 97.31 93 ASN A N 1
ATOM 732 C CA . ASN A 1 93 ? -11.807 -3.406 2.341 1.00 97.31 93 ASN A CA 1
ATOM 733 C C . ASN A 1 93 ? -10.596 -2.878 1.567 1.00 97.31 93 ASN A C 1
ATOM 735 O O . ASN A 1 93 ? -10.274 -3.427 0.514 1.00 97.31 93 ASN A O 1
ATOM 739 N N . ASN A 1 94 ? -9.947 -1.825 2.060 1.00 98.25 94 ASN A N 1
ATOM 740 C CA . ASN A 1 94 ? -8.918 -1.091 1.344 1.00 98.25 94 ASN A CA 1
ATOM 741 C C . ASN A 1 94 ? -7.630 -0.988 2.160 1.00 98.25 94 ASN A C 1
ATOM 743 O O . ASN A 1 94 ? -7.634 -0.689 3.361 1.00 98.25 94 ASN A O 1
ATOM 747 N N . VAL A 1 95 ? -6.515 -1.204 1.469 1.00 98.25 95 VAL A N 1
ATOM 748 C CA . VAL A 1 95 ? -5.166 -1.183 2.028 1.00 98.25 95 VAL A CA 1
ATOM 749 C C . VAL A 1 95 ? -4.342 -0.142 1.297 1.00 98.25 95 VAL A C 1
ATOM 751 O O . VAL A 1 95 ? -4.184 -0.230 0.086 1.00 98.25 95 VAL A O 1
ATOM 754 N N . ALA A 1 96 ? -3.774 0.814 2.026 1.00 98.38 96 ALA A N 1
ATOM 755 C CA . ALA A 1 96 ? -2.738 1.680 1.489 1.00 98.38 96 ALA A CA 1
ATOM 756 C C . ALA A 1 96 ? -1.371 1.008 1.596 1.00 98.38 96 ALA A C 1
ATOM 758 O O . ALA A 1 96 ? -1.075 0.363 2.603 1.00 98.38 96 ALA A O 1
ATOM 759 N N . TYR A 1 97 ? -0.510 1.220 0.607 1.00 98.19 97 TYR A N 1
ATOM 760 C CA . TYR A 1 97 ? 0.904 0.854 0.649 1.00 98.19 97 TYR A CA 1
ATOM 761 C C . TYR A 1 97 ? 1.759 1.904 -0.072 1.00 98.19 97 TYR A C 1
ATOM 763 O O . TYR A 1 97 ? 1.257 2.739 -0.825 1.00 98.19 97 TYR A O 1
ATOM 771 N N . ILE A 1 98 ? 3.066 1.874 0.179 1.00 98.12 98 ILE A N 1
ATOM 772 C CA . ILE A 1 98 ? 4.039 2.790 -0.423 1.00 98.12 98 ILE A CA 1
ATOM 773 C C . ILE A 1 98 ? 4.801 2.057 -1.525 1.00 98.12 98 ILE A C 1
ATOM 775 O O . ILE A 1 98 ? 5.277 0.943 -1.299 1.00 98.12 98 ILE A O 1
ATOM 779 N N . SER A 1 99 ? 4.952 2.680 -2.692 1.00 98.06 99 SER A N 1
ATOM 780 C CA . SER A 1 99 ? 5.617 2.092 -3.860 1.00 98.06 99 SER A CA 1
ATOM 781 C C . SER A 1 99 ? 6.421 3.119 -4.650 1.00 98.06 99 SER A C 1
ATOM 783 O O . SER A 1 99 ? 6.105 4.303 -4.630 1.00 98.06 99 SER A O 1
ATOM 785 N N . GLN A 1 100 ? 7.434 2.666 -5.384 1.00 98.12 100 GLN A N 1
ATOM 786 C CA . GLN A 1 100 ? 8.089 3.440 -6.444 1.00 98.12 100 GLN A CA 1
ATOM 787 C C . GLN A 1 100 ? 7.325 3.368 -7.776 1.00 98.12 100 GLN A C 1
ATOM 789 O O . GLN A 1 100 ? 7.684 4.048 -8.734 1.00 98.12 100 GLN A O 1
ATOM 794 N N . LEU A 1 101 ? 6.271 2.552 -7.872 1.00 97.00 101 LEU A N 1
ATOM 795 C CA . LEU A 1 101 ? 5.390 2.545 -9.036 1.00 97.00 101 LEU A CA 1
ATOM 796 C C . LEU A 1 101 ? 4.663 3.893 -9.179 1.00 97.00 101 LEU A C 1
ATOM 798 O O . LEU A 1 101 ? 4.299 4.497 -8.165 1.00 97.00 101 LEU A O 1
ATOM 802 N N . PRO A 1 102 ? 4.355 4.319 -10.419 1.00 94.56 102 PRO A N 1
ATOM 803 C CA . PRO A 1 102 ? 4.675 3.672 -11.700 1.00 94.56 102 PRO A CA 1
ATOM 804 C C . PRO A 1 102 ? 6.101 3.898 -12.238 1.00 94.56 102 PRO A C 1
ATOM 806 O O . PRO A 1 102 ? 6.435 3.375 -13.302 1.00 94.56 102 PRO A O 1
ATOM 809 N N . TRP A 1 103 ? 6.949 4.672 -11.558 1.00 93.06 103 TRP A N 1
ATOM 810 C CA . TRP A 1 103 ? 8.231 5.115 -12.111 1.00 93.06 103 TRP A CA 1
ATOM 811 C C . TRP A 1 103 ? 9.379 4.159 -11.779 1.00 93.06 103 TRP A C 1
ATOM 813 O O . TRP A 1 103 ? 9.998 4.201 -10.715 1.00 93.06 103 TRP A O 1
ATOM 823 N N . LEU A 1 104 ? 9.714 3.303 -12.742 1.00 89.06 104 LEU A N 1
ATOM 824 C CA . LEU A 1 104 ? 10.878 2.427 -12.638 1.00 89.06 104 LEU A CA 1
ATOM 825 C C . LEU A 1 104 ? 12.191 3.230 -12.626 1.00 89.06 104 LEU A C 1
ATOM 827 O O . LEU A 1 104 ? 12.337 4.228 -13.332 1.00 89.06 104 LEU A O 1
ATOM 831 N N . GLY A 1 105 ? 13.166 2.782 -11.829 1.00 85.06 105 GLY A N 1
ATOM 832 C CA . GLY A 1 105 ? 14.503 3.390 -11.763 1.00 85.06 105 GLY A CA 1
ATOM 833 C C . GLY A 1 105 ? 14.574 4.741 -11.037 1.00 85.06 105 GLY A C 1
ATOM 834 O O . GLY A 1 105 ? 15.602 5.413 -11.103 1.00 85.06 105 GLY A O 1
ATOM 835 N N . LYS A 1 106 ? 13.501 5.153 -10.352 1.00 92.25 106 LYS A N 1
ATOM 836 C CA . LYS A 1 106 ? 13.470 6.332 -9.476 1.00 92.25 106 LYS A CA 1
ATOM 837 C C . LYS A 1 106 ? 13.472 5.912 -8.011 1.00 92.25 106 LYS A C 1
ATOM 839 O O . LYS A 1 106 ? 12.998 4.832 -7.673 1.00 92.25 106 LYS A O 1
ATOM 844 N N . THR A 1 107 ? 14.005 6.774 -7.147 1.00 95.38 107 THR A N 1
ATOM 845 C CA . THR A 1 107 ? 14.009 6.582 -5.688 1.00 95.38 107 THR A CA 1
ATOM 846 C C . THR A 1 107 ? 12.739 7.112 -5.021 1.00 95.38 107 THR A C 1
ATOM 848 O O . THR A 1 107 ? 12.343 6.586 -3.974 1.00 95.38 107 THR A O 1
ATOM 851 N N . THR A 1 108 ? 12.091 8.095 -5.653 1.00 97.25 108 THR A N 1
ATOM 852 C CA . THR A 1 108 ? 10.831 8.713 -5.235 1.00 97.25 108 THR A CA 1
ATOM 853 C C . THR A 1 108 ? 9.720 7.685 -5.065 1.00 97.25 108 THR A C 1
ATOM 855 O O . THR A 1 108 ? 9.572 6.775 -5.880 1.00 97.25 108 THR A O 1
ATOM 858 N N . LYS A 1 109 ? 8.942 7.836 -3.994 1.00 98.25 109 LYS A N 1
ATOM 859 C CA . LYS A 1 109 ? 7.851 6.939 -3.628 1.00 98.25 109 LYS A CA 1
ATOM 860 C C . LYS A 1 109 ? 6.509 7.660 -3.677 1.00 98.25 109 LYS A C 1
ATOM 862 O O . LYS A 1 109 ? 6.434 8.887 -3.607 1.00 98.25 109 LYS A O 1
ATOM 867 N N . TYR A 1 110 ? 5.466 6.847 -3.745 1.00 98.38 110 TYR A N 1
ATOM 868 C CA . TYR A 1 110 ? 4.075 7.225 -3.929 1.00 98.38 110 TYR A CA 1
ATOM 869 C C . TYR A 1 110 ? 3.178 6.335 -3.080 1.00 98.38 110 TYR A C 1
ATOM 871 O O . TYR A 1 110 ? 3.572 5.237 -2.673 1.00 98.38 110 TYR A O 1
ATOM 879 N N . VAL A 1 111 ? 1.960 6.804 -2.830 1.00 98.56 111 VAL A N 1
ATOM 880 C CA . VAL A 1 111 ? 0.948 6.050 -2.092 1.00 98.56 111 VAL A CA 1
ATOM 881 C C . VAL A 1 111 ? -0.018 5.402 -3.069 1.00 98.56 111 VAL A C 1
ATOM 883 O O . VAL A 1 111 ? -0.529 6.050 -3.979 1.00 98.56 111 VAL A O 1
ATOM 886 N N . TRP A 1 112 ? -0.279 4.122 -2.853 1.00 98.38 112 TRP A N 1
ATOM 887 C CA . TRP A 1 112 ? -1.237 3.330 -3.607 1.00 98.38 112 TRP A CA 1
ATOM 888 C C . TRP A 1 112 ? -2.293 2.755 -2.676 1.00 98.38 112 TRP A C 1
ATOM 890 O O . TRP A 1 112 ? -2.003 2.494 -1.510 1.00 98.38 112 TRP A O 1
ATOM 900 N N . ILE A 1 113 ? -3.494 2.539 -3.203 1.00 98.31 113 ILE A N 1
ATOM 901 C CA . ILE A 1 113 ? -4.581 1.822 -2.538 1.00 98.31 113 ILE A CA 1
ATOM 902 C C . ILE A 1 113 ? -4.885 0.548 -3.320 1.00 98.31 113 ILE A C 1
ATOM 904 O O . ILE A 1 113 ? -5.108 0.609 -4.527 1.00 98.31 113 ILE A O 1
ATOM 908 N N . GLU A 1 114 ? -4.952 -0.575 -2.607 1.00 97.06 114 GLU A N 1
ATOM 909 C CA . GLU A 1 114 ? -5.482 -1.848 -3.088 1.00 97.06 114 GLU A CA 1
ATOM 910 C C . GLU A 1 114 ? -6.846 -2.139 -2.455 1.00 97.06 114 GLU A C 1
ATOM 912 O O . GLU A 1 114 ? -6.980 -2.184 -1.228 1.00 97.06 114 GLU A O 1
ATOM 917 N N . THR A 1 115 ? -7.852 -2.401 -3.289 1.00 97.12 115 THR A N 1
ATOM 918 C CA . THR A 1 115 ? -9.140 -2.947 -2.850 1.00 97.12 115 THR A CA 1
ATOM 919 C C . THR A 1 115 ? -9.058 -4.471 -2.779 1.00 97.12 115 THR A C 1
ATOM 921 O O . THR A 1 115 ? -8.914 -5.151 -3.793 1.00 97.12 115 THR A O 1
ATOM 924 N N . ILE A 1 116 ? -9.222 -5.031 -1.582 1.00 96.12 116 ILE A N 1
ATOM 925 C CA . ILE A 1 116 ? -9.008 -6.458 -1.282 1.00 96.12 116 ILE A CA 1
ATOM 926 C C . ILE A 1 116 ? -9.884 -7.381 -2.140 1.00 96.12 116 ILE A C 1
ATOM 928 O O . ILE A 1 116 ? -9.422 -8.418 -2.618 1.00 96.12 116 ILE A O 1
ATOM 932 N N . ALA A 1 117 ? -11.160 -7.026 -2.320 1.00 93.75 117 ALA A N 1
ATOM 933 C CA . ALA A 1 117 ? -12.152 -7.916 -2.924 1.00 93.75 117 ALA A CA 1
ATOM 934 C C . ALA A 1 117 ? -11.875 -8.225 -4.404 1.00 93.75 117 ALA A C 1
ATOM 936 O O . ALA A 1 117 ? -12.158 -9.327 -4.867 1.00 93.75 117 ALA A O 1
ATOM 937 N N . ASN A 1 118 ? -11.335 -7.256 -5.146 1.00 92.50 118 ASN A N 1
ATOM 938 C CA . ASN A 1 118 ? -11.136 -7.351 -6.594 1.00 92.50 118 ASN A CA 1
ATOM 939 C C . ASN A 1 118 ? -9.697 -7.050 -7.038 1.00 92.50 118 ASN A C 1
ATOM 941 O O . ASN A 1 118 ? -9.430 -7.057 -8.237 1.00 92.50 118 ASN A O 1
ATOM 945 N N . LYS A 1 119 ? -8.781 -6.803 -6.092 1.00 91.75 119 LYS A N 1
ATOM 946 C CA . LYS A 1 119 ? -7.381 -6.430 -6.336 1.00 91.75 119 LYS A CA 1
ATOM 947 C C . LYS A 1 119 ? -7.223 -5.184 -7.212 1.00 91.75 119 LYS A C 1
ATOM 949 O O . LYS A 1 119 ? -6.208 -5.033 -7.891 1.00 91.75 119 LYS A O 1
ATOM 954 N N . ASN A 1 120 ? -8.227 -4.305 -7.222 1.00 93.69 120 ASN A N 1
ATOM 955 C CA . ASN A 1 120 ? -8.129 -3.036 -7.930 1.00 93.69 120 ASN A CA 1
ATOM 956 C C . ASN A 1 120 ? -7.072 -2.151 -7.264 1.00 93.69 120 ASN A C 1
ATOM 958 O O . ASN A 1 120 ? -6.986 -2.117 -6.039 1.00 93.69 120 ASN A O 1
ATOM 962 N N . GLN A 1 121 ? -6.299 -1.438 -8.078 1.00 93.50 121 GLN A N 1
ATOM 963 C CA . GLN A 1 121 ? -5.173 -0.618 -7.647 1.00 93.50 121 GLN A CA 1
ATOM 964 C C . GLN A 1 121 ? -5.398 0.830 -8.058 1.00 93.50 121 GLN A C 1
ATOM 966 O O . GLN A 1 121 ? -5.783 1.107 -9.194 1.00 93.50 121 GLN A O 1
ATOM 971 N N . MET A 1 122 ? -5.094 1.759 -7.161 1.00 95.94 122 MET A N 1
ATOM 972 C CA . MET A 1 122 ? -5.223 3.186 -7.419 1.00 95.94 122 MET A CA 1
ATOM 973 C C . MET A 1 122 ? -4.007 3.940 -6.894 1.00 95.94 122 MET A C 1
ATOM 975 O O . MET A 1 122 ? -3.698 3.874 -5.706 1.00 95.94 122 MET A O 1
ATOM 979 N N . LEU A 1 123 ? -3.347 4.698 -7.770 1.00 97.38 123 LEU A N 1
ATOM 980 C CA . LEU A 1 123 ? -2.348 5.684 -7.370 1.00 97.38 123 LEU A CA 1
ATOM 981 C C . LEU A 1 123 ? -3.061 6.875 -6.721 1.00 97.38 123 LEU A C 1
ATOM 983 O O . LEU A 1 123 ? -3.867 7.547 -7.372 1.00 97.38 123 LEU A O 1
ATOM 987 N N . VAL A 1 124 ? -2.742 7.154 -5.461 1.00 98.25 124 VAL A N 1
ATOM 988 C CA . VAL A 1 124 ? -3.322 8.274 -4.719 1.00 98.25 124 VAL A CA 1
ATOM 989 C C . VAL A 1 124 ? -2.728 9.583 -5.221 1.00 98.25 124 VAL A C 1
ATOM 991 O O . VAL A 1 124 ? -1.512 9.775 -5.230 1.00 98.25 124 VAL A O 1
ATOM 994 N N . GLN A 1 125 ? -3.604 10.496 -5.627 1.00 96.56 125 GLN A N 1
ATOM 995 C CA . GLN A 1 125 ? -3.224 11.832 -6.075 1.00 96.56 125 GLN A CA 1
ATOM 996 C C . GLN A 1 125 ? -3.072 12.781 -4.880 1.00 96.56 125 GLN A C 1
ATOM 998 O O . GLN A 1 125 ? -3.601 12.529 -3.802 1.00 96.56 125 GLN A O 1
ATOM 1003 N N . ASN A 1 126 ? -2.376 13.902 -5.072 1.00 96.25 126 ASN A N 1
ATOM 1004 C CA . ASN A 1 126 ? -2.230 14.981 -4.079 1.00 96.25 126 ASN A CA 1
ATOM 1005 C C . ASN A 1 126 ? -1.471 14.625 -2.785 1.00 96.25 126 ASN A C 1
ATOM 1007 O O . ASN A 1 126 ? -1.350 15.472 -1.900 1.00 96.25 126 ASN A O 1
ATOM 1011 N N . VAL A 1 127 ? -0.889 13.428 -2.679 1.00 97.69 127 VAL A N 1
ATOM 1012 C CA . VAL A 1 127 ? 0.199 13.172 -1.728 1.00 97.69 127 VAL A CA 1
ATOM 1013 C C . VAL A 1 127 ? 1.498 13.658 -2.377 1.00 97.69 127 VAL A C 1
ATOM 1015 O O . VAL A 1 127 ? 1.817 13.183 -3.468 1.00 97.69 127 VAL A O 1
ATOM 1018 N N . PRO A 1 128 ? 2.261 14.581 -1.757 1.00 96.94 128 PRO A N 1
ATOM 1019 C CA . PRO A 1 128 ? 3.561 14.979 -2.276 1.00 96.94 128 PRO A CA 1
ATOM 1020 C C . PRO A 1 128 ? 4.449 13.754 -2.466 1.00 96.94 128 PRO A C 1
ATOM 1022 O O . PRO A 1 128 ? 4.573 12.926 -1.561 1.00 96.94 128 PRO A O 1
ATOM 1025 N N . GLU A 1 129 ? 5.065 13.635 -3.633 1.00 94.62 129 GLU A N 1
ATOM 1026 C CA . GLU A 1 129 ? 6.035 12.582 -3.890 1.00 94.62 129 GLU A CA 1
ATOM 1027 C C . GLU A 1 129 ? 7.277 12.788 -3.007 1.00 94.62 129 GLU A C 1
ATOM 1029 O O . GLU A 1 129 ? 7.723 13.916 -2.783 1.00 94.62 129 GLU A O 1
ATOM 1034 N N . SER A 1 130 ? 7.808 11.713 -2.423 1.00 97.00 130 SER A N 1
ATOM 1035 C CA . SER A 1 130 ? 8.919 11.819 -1.471 1.00 97.00 130 SER A CA 1
ATOM 1036 C C . SER A 1 130 ? 9.704 10.520 -1.368 1.00 97.00 130 SER A C 1
ATOM 1038 O O . SER A 1 130 ? 9.180 9.433 -1.602 1.00 97.00 130 SER A O 1
ATOM 1040 N N . GLU A 1 131 ? 10.972 10.613 -0.976 1.00 96.69 131 GLU A N 1
ATOM 1041 C CA . GLU A 1 131 ? 11.749 9.436 -0.593 1.00 96.69 131 GLU A CA 1
ATOM 1042 C C . GLU A 1 131 ? 11.373 8.915 0.806 1.00 96.69 131 GLU A C 1
ATOM 1044 O O . GLU A 1 131 ? 11.592 7.733 1.076 1.00 96.69 131 GLU A O 1
ATOM 1049 N N . ASP A 1 132 ? 10.771 9.743 1.668 1.00 96.00 132 ASP A N 1
ATOM 1050 C CA . ASP A 1 132 ? 10.434 9.408 3.061 1.00 96.00 132 ASP A CA 1
ATOM 1051 C C . ASP A 1 132 ?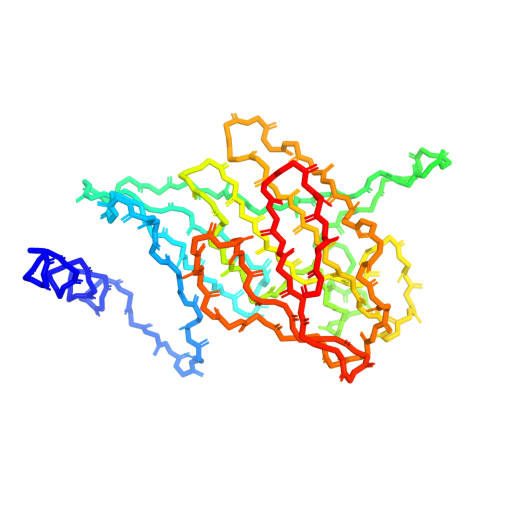 8.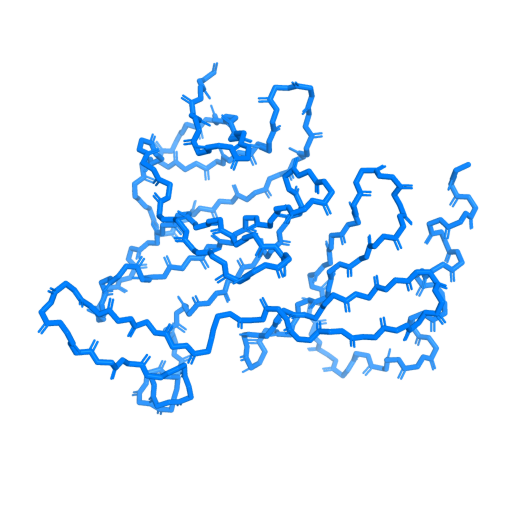932 9.581 3.340 1.00 96.00 132 ASP A C 1
ATOM 1053 O O . ASP A 1 132 ? 8.507 10.455 4.095 1.00 96.00 132 ASP A O 1
ATOM 1057 N N . ILE A 1 133 ? 8.109 8.745 2.699 1.00 98.19 133 ILE A N 1
ATOM 1058 C CA . ILE A 1 133 ? 6.679 8.639 3.017 1.00 98.19 133 ILE A CA 1
ATOM 1059 C C . ILE A 1 133 ? 6.503 7.730 4.233 1.00 98.19 133 ILE A C 1
ATOM 1061 O O . ILE A 1 133 ? 7.062 6.632 4.282 1.00 98.19 133 ILE A O 1
ATOM 1065 N N . LYS A 1 134 ? 5.680 8.151 5.198 1.00 97.44 134 LYS A N 1
ATOM 1066 C CA . LYS A 1 134 ? 5.318 7.342 6.370 1.00 97.44 134 LYS A CA 1
ATOM 1067 C C . LYS A 1 134 ? 3.812 7.293 6.556 1.00 97.44 134 LYS A C 1
ATOM 1069 O O . LYS A 1 134 ? 3.125 8.296 6.391 1.00 97.44 134 LYS A O 1
ATOM 1074 N N . PHE A 1 135 ? 3.315 6.134 6.970 1.00 97.38 135 PHE A N 1
ATOM 1075 C CA . PHE A 1 135 ? 1.971 6.016 7.523 1.00 97.38 135 PHE A CA 1
ATOM 1076 C C . PHE A 1 135 ? 2.034 5.971 9.039 1.00 97.38 135 PHE A C 1
ATOM 1078 O O . PHE A 1 135 ? 2.913 5.321 9.608 1.00 97.38 135 PHE A O 1
ATOM 1085 N N . ASP A 1 136 ? 1.066 6.619 9.671 1.00 95.12 136 ASP A N 1
ATOM 1086 C CA . ASP A 1 136 ? 0.888 6.595 11.117 1.00 95.12 136 ASP A CA 1
ATOM 1087 C C . ASP A 1 136 ? -0.471 5.963 11.469 1.00 95.12 136 ASP A C 1
ATOM 1089 O O . ASP A 1 136 ? -0.781 4.847 11.035 1.00 95.12 136 ASP A O 1
ATOM 1093 N N . LYS A 1 137 ? -1.286 6.645 12.272 1.00 93.12 137 LYS A N 1
ATOM 1094 C CA . LYS A 1 137 ? -2.562 6.150 12.782 1.00 93.12 137 LYS A CA 1
ATOM 1095 C C . LYS A 1 137 ? -3.686 6.274 11.756 1.00 93.12 137 LYS A C 1
ATOM 1097 O O . LYS A 1 137 ? -3.745 7.215 10.971 1.00 93.12 137 LYS A O 1
ATOM 1102 N N . LEU A 1 138 ? -4.635 5.348 11.836 1.00 95.38 138 LEU A N 1
ATOM 1103 C CA . LEU A 1 138 ? -5.959 5.519 11.249 1.00 95.38 138 LEU A CA 1
ATOM 1104 C C . LEU A 1 138 ? -6.820 6.345 12.215 1.00 95.38 138 LEU A C 1
ATOM 1106 O O . LEU A 1 138 ? -6.868 6.045 13.409 1.00 95.38 138 LEU A O 1
ATOM 1110 N N . THR A 1 139 ? -7.466 7.392 11.709 1.00 95.75 139 THR A N 1
ATOM 1111 C CA . THR A 1 139 ? -8.324 8.307 12.478 1.00 95.75 139 THR A CA 1
ATOM 1112 C C . THR A 1 139 ? -9.691 8.447 11.820 1.00 95.75 139 THR A C 1
ATOM 1114 O O . THR A 1 139 ? -9.887 7.980 10.702 1.00 95.75 139 THR A O 1
ATOM 1117 N N . ASP A 1 140 ? -10.600 9.182 12.460 1.00 95.38 140 ASP A N 1
ATOM 1118 C CA . ASP A 1 140 ? -11.909 9.515 11.884 1.00 95.38 140 ASP A CA 1
ATOM 1119 C C . ASP A 1 140 ? -11.809 10.345 10.589 1.00 95.38 140 ASP A C 1
ATOM 1121 O O . ASP A 1 140 ? -12.750 10.371 9.803 1.00 95.38 140 ASP A O 1
ATOM 1125 N N . LYS A 1 141 ? -10.667 11.006 10.341 1.00 97.12 141 LYS A N 1
ATOM 1126 C CA . LYS A 1 141 ? -10.387 11.724 9.085 1.00 97.12 141 LYS A CA 1
ATOM 1127 C C . LYS A 1 141 ? -9.800 10.830 7.984 1.00 97.12 141 LYS A C 1
ATOM 1129 O O . LYS A 1 141 ? -9.669 11.282 6.854 1.00 97.12 141 LYS A O 1
ATOM 1134 N N . GLY A 1 142 ? -9.398 9.602 8.311 1.00 97.88 142 GLY A N 1
ATOM 1135 C CA . GLY A 1 142 ? -8.661 8.706 7.420 1.00 97.88 142 GLY A CA 1
ATOM 1136 C C . GLY A 1 142 ? -7.279 8.322 7.952 1.00 97.88 142 GLY A C 1
ATOM 1137 O O . GLY A 1 142 ? -6.918 8.618 9.101 1.00 97.88 142 GLY A O 1
ATOM 1138 N N . LEU A 1 143 ? -6.516 7.613 7.117 1.00 98.44 143 LEU A N 1
ATOM 1139 C CA . LEU A 1 143 ? -5.155 7.173 7.411 1.00 98.44 143 LEU A CA 1
ATOM 1140 C C . LEU A 1 143 ? -4.213 8.376 7.395 1.00 98.44 143 LEU A C 1
ATOM 1142 O O . LEU A 1 143 ? -4.130 9.085 6.395 1.00 98.44 143 LEU A O 1
ATOM 1146 N N . THR A 1 144 ? -3.478 8.596 8.482 1.00 98.44 144 THR A N 1
ATOM 1147 C CA . THR A 1 144 ? -2.465 9.648 8.538 1.00 98.44 144 THR A CA 1
ATOM 1148 C C . THR A 1 144 ? -1.269 9.287 7.658 1.00 98.44 144 THR A C 1
ATOM 1150 O O . THR A 1 144 ? -0.616 8.261 7.870 1.00 98.44 144 THR A O 1
ATOM 1153 N N . VAL A 1 145 ? -0.967 10.160 6.698 1.00 98.56 145 VAL A N 1
ATOM 1154 C CA . VAL A 1 145 ? 0.173 10.074 5.781 1.00 98.56 145 VAL A CA 1
ATOM 1155 C C . VAL A 1 145 ? 1.092 11.265 6.031 1.00 98.56 145 VAL A C 1
ATOM 1157 O O . VAL A 1 145 ? 0.659 12.412 5.978 1.00 98.56 145 VAL A O 1
ATOM 1160 N N . ILE A 1 146 ? 2.368 11.006 6.290 1.00 98.38 146 ILE A N 1
ATOM 1161 C CA . ILE A 1 146 ? 3.400 12.034 6.424 1.00 98.38 146 ILE A CA 1
ATOM 1162 C C . ILE A 1 146 ? 4.249 11.985 5.158 1.00 98.38 146 ILE A C 1
ATOM 1164 O O . ILE A 1 146 ? 4.883 10.966 4.883 1.00 98.38 146 ILE A O 1
ATOM 1168 N N . SER A 1 147 ? 4.238 13.064 4.378 1.00 98.12 147 SER A N 1
ATOM 1169 C CA . SER A 1 147 ? 5.031 13.171 3.150 1.00 98.12 147 SER A CA 1
ATOM 1170 C C . SER A 1 147 ? 5.341 14.625 2.812 1.00 98.12 147 SER A C 1
ATOM 1172 O O . SER A 1 147 ? 4.501 15.503 3.006 1.00 98.12 147 SER A O 1
ATOM 1174 N N . GLY A 1 148 ? 6.549 14.895 2.307 1.00 94.50 148 GLY A N 1
ATOM 1175 C CA . GLY A 1 148 ? 6.944 16.235 1.853 1.00 94.50 148 GLY A CA 1
ATOM 1176 C C . GLY A 1 148 ? 6.833 17.318 2.934 1.00 94.50 148 GLY A C 1
ATOM 1177 O O . GLY A 1 148 ? 6.489 18.456 2.631 1.00 94.50 148 GLY A O 1
ATOM 1178 N N . GLY A 1 149 ? 7.052 16.956 4.204 1.00 95.00 149 GLY A N 1
ATOM 1179 C CA . GLY A 1 149 ? 6.904 17.860 5.351 1.00 95.00 149 GLY A CA 1
ATOM 1180 C C . GLY A 1 149 ? 5.457 18.134 5.783 1.00 95.00 149 GLY A C 1
ATOM 1181 O O . GLY A 1 149 ? 5.247 18.917 6.706 1.00 95.00 149 GLY A O 1
ATOM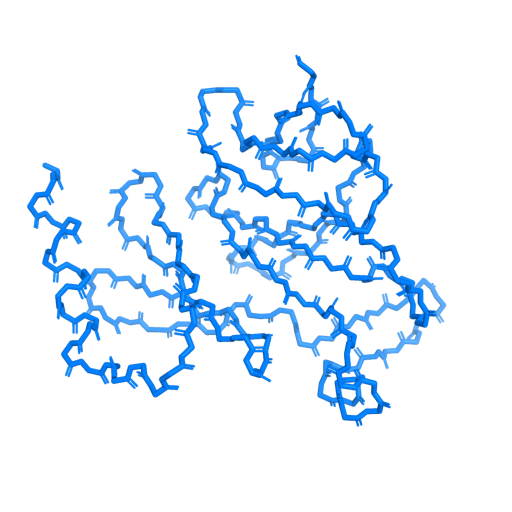 1182 N N . LYS A 1 150 ? 4.463 17.494 5.156 1.00 97.12 150 LYS A N 1
ATOM 1183 C CA . LYS A 1 150 ? 3.039 17.638 5.481 1.00 97.12 150 LYS A CA 1
ATOM 1184 C C . LYS A 1 150 ? 2.510 16.433 6.248 1.00 97.12 150 LYS A C 1
ATOM 1186 O O . LYS A 1 150 ? 2.985 15.315 6.062 1.00 97.12 150 LYS A O 1
ATOM 1191 N N . THR A 1 151 ? 1.495 16.675 7.075 1.00 98.19 151 THR A N 1
ATOM 1192 C CA . THR A 1 151 ? 0.635 15.632 7.647 1.00 98.19 151 THR A CA 1
ATOM 1193 C C . THR A 1 151 ? -0.693 15.675 6.907 1.00 98.19 151 THR A C 1
ATOM 1195 O O . THR A 1 151 ? -1.312 16.728 6.837 1.00 98.19 151 THR A O 1
ATOM 1198 N N . LEU A 1 152 ? -1.092 14.547 6.336 1.00 98.62 152 LEU A N 1
ATOM 1199 C CA . LEU A 1 152 ? -2.256 14.397 5.474 1.00 98.62 152 LEU A CA 1
ATOM 1200 C C . LEU A 1 152 ? -3.156 13.285 6.011 1.00 98.62 152 LEU A C 1
ATOM 1202 O O . LEU A 1 152 ? -2.700 12.401 6.739 1.00 98.62 152 LEU A O 1
ATOM 1206 N N . PHE A 1 153 ? -4.416 13.291 5.600 1.00 98.56 153 PHE A N 1
ATOM 1207 C CA . PHE A 1 153 ? -5.399 12.259 5.900 1.00 98.56 153 PHE A CA 1
ATOM 1208 C C . PHE A 1 153 ? -5.936 11.679 4.595 1.00 98.56 153 PHE A C 1
ATOM 1210 O O . PHE A 1 153 ? -6.459 12.417 3.763 1.00 98.56 153 PHE A O 1
ATOM 1217 N N . LEU A 1 154 ? -5.764 10.368 4.424 1.00 98.69 154 LEU A N 1
ATOM 1218 C CA . LEU A 1 154 ? -6.165 9.605 3.246 1.00 98.69 154 LEU A CA 1
ATOM 1219 C C . LEU A 1 154 ? -7.424 8.784 3.534 1.00 98.69 154 LEU A C 1
ATOM 1221 O O . LEU A 1 154 ? -7.432 7.958 4.452 1.00 98.69 154 LEU A O 1
ATOM 1225 N N . THR A 1 155 ? -8.455 8.959 2.717 1.00 98.25 155 THR A N 1
ATOM 1226 C CA . THR A 1 155 ? -9.665 8.124 2.715 1.00 98.25 155 THR A CA 1
ATOM 1227 C C . THR A 1 155 ? -9.598 7.049 1.627 1.00 98.25 155 THR A C 1
ATOM 1229 O O . THR A 1 155 ? -8.752 7.086 0.732 1.00 98.25 155 THR A O 1
ATOM 1232 N N . SER A 1 156 ? -10.461 6.034 1.711 1.00 96.75 156 SER A N 1
ATOM 1233 C CA . SER A 1 156 ? -10.391 4.856 0.833 1.00 96.75 156 SER A CA 1
ATOM 1234 C C . SER A 1 156 ? -10.784 5.112 -0.623 1.00 96.75 156 SER A C 1
ATOM 1236 O O . SER A 1 156 ? -10.424 4.329 -1.497 1.00 96.75 156 SER A O 1
ATOM 1238 N N . ASP A 1 157 ? -11.459 6.225 -0.897 1.00 96.38 157 ASP A N 1
ATOM 1239 C CA . ASP A 1 157 ? -11.734 6.739 -2.242 1.00 96.38 157 ASP A CA 1
ATOM 1240 C C . ASP A 1 157 ? -10.560 7.538 -2.840 1.00 96.38 157 ASP A C 1
ATOM 1242 O O . ASP A 1 157 ? -10.655 8.023 -3.965 1.00 96.38 157 ASP A O 1
ATOM 1246 N N . GLY A 1 158 ? -9.440 7.653 -2.117 1.00 97.50 158 GLY A N 1
ATOM 1247 C CA . GLY A 1 158 ? -8.237 8.343 -2.576 1.00 97.50 158 GLY A CA 1
ATOM 1248 C C . GLY A 1 158 ? -8.240 9.849 -2.332 1.00 97.50 158 GLY A C 1
ATOM 1249 O O . GLY A 1 158 ? -7.310 10.520 -2.782 1.00 97.50 158 GLY A O 1
ATOM 1250 N N . ASN A 1 159 ? -9.240 10.390 -1.626 1.00 98.19 159 ASN A N 1
ATOM 1251 C CA . ASN A 1 159 ? -9.224 11.793 -1.229 1.00 98.19 159 ASN A CA 1
ATOM 1252 C C . ASN A 1 159 ? -8.161 12.052 -0.153 1.00 98.19 159 ASN A C 1
ATOM 1254 O O . ASN A 1 159 ? -7.912 11.231 0.733 1.00 98.19 159 ASN A O 1
ATOM 1258 N N . VAL A 1 160 ? -7.531 13.224 -0.255 1.00 98.25 160 VAL A N 1
ATOM 1259 C CA . VAL A 1 160 ? -6.444 13.666 0.620 1.00 98.25 160 VAL A CA 1
ATOM 1260 C C . VAL A 1 160 ? -6.774 15.050 1.165 1.00 98.25 160 VAL A C 1
ATOM 1262 O O . VAL A 1 160 ? -7.047 15.972 0.396 1.00 98.25 160 VAL A O 1
ATOM 1265 N N . SER A 1 161 ? -6.720 15.199 2.486 1.00 97.75 161 SER A N 1
ATOM 1266 C CA . SER A 1 161 ? -6.887 16.480 3.188 1.00 97.75 161 SER A CA 1
ATOM 1267 C C . SER A 1 161 ? -5.741 16.740 4.165 1.00 97.75 161 SER A C 1
ATOM 1269 O O . SER A 1 161 ? -5.126 15.788 4.640 1.00 97.75 161 SER A O 1
ATOM 1271 N N . GLU A 1 162 ? -5.490 18.005 4.502 1.00 93.19 162 GLU A N 1
ATOM 1272 C CA . GLU A 1 162 ? -4.576 18.432 5.582 1.00 93.19 162 GLU A CA 1
ATOM 1273 C C . GLU A 1 162 ? -5.299 18.589 6.934 1.00 93.19 162 GLU A C 1
ATOM 1275 O O . GLU A 1 162 ? -6.507 18.930 6.959 1.00 93.19 162 GLU A O 1
#

Radius of gyration: 15.74 Å; chains: 1; bounding box: 30×39×48 Å

pLDDT: mean 88.53, std 16.67, range [36.59, 98.69]

Organism: NCBI:txid536227